Protein AF-H9F474-F1 (afdb_monomer_lite)

Organism: Macaca mulatta (NCBI:txid9544)

Foldseek 3Di:
DDFDADPNHTAKDKDKDWDWAQQPDPVRHTDIDIDMDMDGDDDPVNVVVVVCVVLVVQKDKAKDAVNHGDDPPDPDDGPDIDIDIDGHD

Sequence (89 aa):
TSVLIVNNKVHMVTLDYTVQVPGAGQDGSPGLSKFRLSYYPHCLASFTELLQAAFGGKCQHSVLGDFKPYKPGQAYVPCYFIHVLKRTD

InterPro domains:
  IPR014369 Glycine/Sarcosine N-methyltransferase [PTHR16458] (1-88)
  IPR029063 S-adenosyl-L-methionine-dependent methyltransferase superfamily [G3DSA:3.40.50.150] (37-89)

Radius of gyration: 19.52 Å; chains: 1; bounding box: 49×32×45 Å

Structure (mmCIF, N/CA/C/O backbone):
data_AF-H9F474-F1
#
_entry.id   AF-H9F474-F1
#
loop_
_atom_site.group_PDB
_atom_site.id
_atom_site.type_symbol
_atom_site.label_atom_id
_atom_site.label_alt_id
_atom_site.label_comp_id
_atom_site.label_asym_id
_atom_site.label_entity_id
_atom_site.label_seq_id
_atom_site.pdbx_PDB_ins_code
_atom_site.Cartn_x
_atom_site.Cartn_y
_atom_site.Cartn_z
_atom_site.occupancy
_atom_site.B_iso_or_equiv
_atom_site.auth_seq_id
_atom_site.auth_comp_id
_atom_site.auth_asym_id
_atom_site.auth_atom_id
_atom_site.pdbx_PDB_model_num
ATOM 1 N N . THR A 1 1 ? 9.674 7.629 -11.645 1.00 88.62 1 THR A N 1
ATOM 2 C CA . THR A 1 1 ? 8.389 7.620 -10.922 1.00 88.62 1 THR A CA 1
ATOM 3 C C . THR A 1 1 ? 7.521 8.738 -11.430 1.00 88.62 1 THR A C 1
ATOM 5 O O . THR A 1 1 ? 7.999 9.862 -11.506 1.00 88.62 1 THR A O 1
ATOM 8 N N . SER A 1 2 ? 6.274 8.441 -11.772 1.00 95.44 2 SER A N 1
ATOM 9 C CA . SER A 1 2 ? 5.262 9.431 -12.139 1.00 95.44 2 SER A CA 1
ATOM 10 C C . SER A 1 2 ? 4.002 9.242 -11.299 1.00 95.44 2 SER A C 1
ATOM 12 O O . SER A 1 2 ? 3.745 8.159 -10.767 1.00 95.44 2 SER A O 1
ATOM 14 N N . VAL A 1 3 ? 3.231 10.317 -11.149 1.00 94.81 3 VAL A N 1
ATOM 15 C CA . VAL A 1 3 ? 2.016 10.341 -10.336 1.00 94.81 3 VAL A CA 1
ATOM 16 C C . VAL A 1 3 ? 0.878 10.916 -11.168 1.00 94.81 3 VAL A C 1
ATOM 18 O O . VAL A 1 3 ? 0.984 12.029 -11.677 1.00 94.81 3 VAL A O 1
ATOM 21 N N . LEU A 1 4 ? -0.208 10.158 -11.299 1.00 95.31 4 LEU A N 1
ATOM 22 C CA . LEU A 1 4 ? -1.447 10.619 -11.913 1.00 95.31 4 LEU A CA 1
ATOM 23 C C . LEU A 1 4 ? -2.356 11.209 -10.833 1.00 95.31 4 LEU A C 1
ATOM 25 O O . LEU A 1 4 ? -2.669 10.540 -9.845 1.00 95.31 4 LEU A O 1
ATOM 29 N N . ILE A 1 5 ? -2.803 12.444 -11.048 1.00 92.56 5 ILE A N 1
ATOM 30 C CA . ILE A 1 5 ? -3.728 13.163 -10.169 1.00 92.56 5 ILE A CA 1
ATOM 31 C C . ILE A 1 5 ? -5.052 13.356 -10.915 1.00 92.56 5 ILE A C 1
ATOM 33 O O . ILE A 1 5 ? -5.061 13.859 -12.035 1.00 92.56 5 ILE A O 1
ATOM 37 N N . VAL A 1 6 ? -6.168 12.975 -10.291 1.00 93.56 6 VAL A N 1
ATOM 38 C CA . VAL A 1 6 ? -7.532 13.150 -10.819 1.00 93.56 6 VAL A CA 1
ATOM 39 C C . VAL A 1 6 ? -8.358 13.864 -9.757 1.00 93.56 6 VAL A C 1
ATOM 41 O O . VAL A 1 6 ? -8.361 13.447 -8.600 1.00 93.56 6 VAL A O 1
ATOM 44 N N . ASN A 1 7 ? -9.041 14.954 -10.118 1.00 92.38 7 ASN A N 1
ATOM 45 C CA . ASN A 1 7 ? -9.827 15.774 -9.181 1.00 92.38 7 ASN A CA 1
ATOM 46 C C . ASN A 1 7 ? -9.033 16.181 -7.923 1.00 92.38 7 ASN A C 1
ATOM 48 O O . ASN A 1 7 ? -9.523 16.078 -6.800 1.00 92.38 7 ASN A O 1
ATOM 52 N N . ASN A 1 8 ? -7.774 16.591 -8.116 1.00 89.62 8 ASN A N 1
ATOM 53 C CA . ASN A 1 8 ? -6.846 16.976 -7.048 1.00 89.62 8 ASN A CA 1
ATOM 54 C C . ASN A 1 8 ? -6.533 15.863 -6.020 1.00 89.62 8 ASN A C 1
ATOM 56 O O . ASN A 1 8 ? -6.037 16.144 -4.930 1.00 89.62 8 ASN A O 1
ATOM 60 N N . LYS A 1 9 ? -6.806 14.594 -6.357 1.00 89.25 9 LYS A N 1
ATOM 61 C CA . LYS A 1 9 ? -6.452 13.414 -5.559 1.00 89.25 9 LYS A CA 1
ATOM 62 C C . LYS A 1 9 ? -5.466 12.535 -6.315 1.00 89.25 9 LYS A C 1
ATOM 64 O O . LYS A 1 9 ? -5.601 12.322 -7.519 1.00 89.25 9 LYS A O 1
ATOM 69 N N . VAL A 1 10 ? -4.481 12.005 -5.595 1.00 92.56 10 VAL A N 1
ATOM 70 C CA . VAL A 1 10 ? -3.527 11.044 -6.152 1.00 92.56 10 VAL A CA 1
ATOM 71 C C . VAL A 1 10 ? -4.279 9.764 -6.514 1.00 92.56 10 VAL A C 1
ATOM 73 O O . VAL A 1 10 ? -4.864 9.124 -5.646 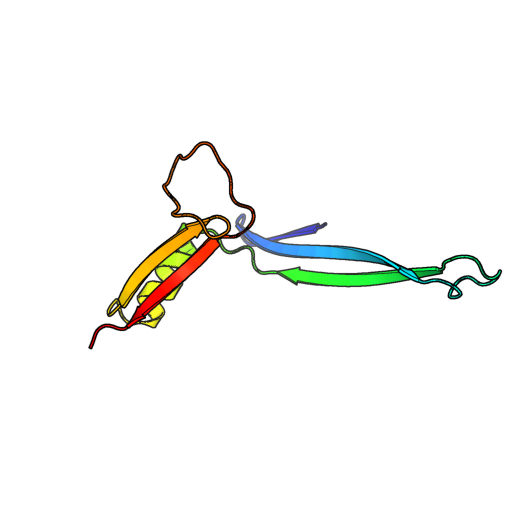1.00 92.56 10 VAL A O 1
ATOM 76 N N . HIS A 1 11 ? -4.280 9.413 -7.796 1.00 94.56 11 HIS A N 1
ATOM 77 C CA . HIS A 1 11 ? -5.039 8.280 -8.319 1.00 94.56 11 HIS A CA 1
ATOM 78 C C . HIS A 1 11 ? -4.151 7.066 -8.600 1.00 94.56 11 HIS A C 1
ATOM 80 O O . HIS A 1 11 ? -4.547 5.934 -8.344 1.00 94.56 11 HIS A O 1
ATOM 86 N N . MET A 1 12 ? -2.939 7.292 -9.111 1.00 97.31 12 MET A N 1
ATOM 87 C CA . MET A 1 12 ? -2.035 6.209 -9.490 1.00 97.31 12 MET A CA 1
ATOM 88 C C . MET A 1 12 ? -0.578 6.643 -9.364 1.00 97.31 12 MET A C 1
ATOM 90 O O . MET A 1 12 ? -0.206 7.732 -9.801 1.00 97.31 12 MET A O 1
ATOM 94 N N . VAL A 1 13 ? 0.255 5.768 -8.811 1.00 97.88 13 VAL A N 1
ATOM 95 C CA . VAL A 1 13 ? 1.714 5.906 -8.795 1.00 97.88 13 VAL A CA 1
ATOM 96 C C . VAL A 1 13 ? 2.287 4.912 -9.789 1.00 97.88 13 VAL A C 1
ATOM 98 O O . VAL A 1 13 ? 1.945 3.735 -9.751 1.00 97.88 13 VAL A O 1
ATOM 101 N N . THR A 1 14 ? 3.146 5.373 -10.691 1.00 98.25 14 THR A N 1
ATOM 102 C CA . THR A 1 14 ? 3.790 4.531 -11.702 1.00 98.25 14 THR A CA 1
ATOM 103 C C . THR A 1 14 ? 5.300 4.546 -11.514 1.00 98.25 14 THR A C 1
ATOM 105 O O . THR A 1 14 ? 5.926 5.606 -11.410 1.00 98.25 14 THR A O 1
ATOM 108 N N . LEU A 1 15 ? 5.883 3.353 -11.452 1.00 98.12 15 LEU A N 1
ATOM 109 C CA . LEU A 1 15 ? 7.300 3.116 -11.220 1.00 98.12 15 LEU A CA 1
ATOM 110 C C . LEU A 1 15 ? 7.919 2.479 -12.464 1.00 98.12 15 LEU A C 1
ATOM 112 O O . LEU A 1 15 ? 7.432 1.467 -12.966 1.00 98.12 15 LEU A O 1
ATOM 116 N N . ASP A 1 16 ? 8.990 3.099 -12.954 1.00 97.69 16 ASP A N 1
ATOM 117 C CA . ASP A 1 16 ? 9.821 2.588 -14.040 1.00 97.69 16 ASP A CA 1
ATOM 118 C C . ASP A 1 16 ? 11.035 1.891 -13.428 1.00 97.69 16 ASP A C 1
ATOM 120 O O . ASP A 1 16 ? 11.837 2.521 -12.735 1.00 97.69 16 ASP A O 1
ATOM 124 N N . TYR A 1 17 ? 11.169 0.598 -13.686 1.00 97.38 17 TYR A N 1
ATOM 125 C CA . TYR A 1 17 ? 12.267 -0.229 -13.209 1.00 97.38 17 TYR A CA 1
ATOM 126 C C . TYR A 1 17 ? 13.270 -0.431 -14.334 1.00 97.38 17 TYR A C 1
ATOM 128 O O . 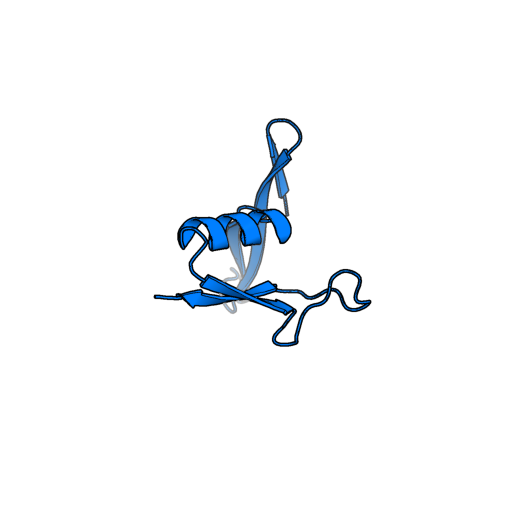TYR A 1 17 ? 12.892 -0.664 -15.481 1.00 97.38 17 TYR A O 1
ATOM 136 N N . THR A 1 18 ? 14.555 -0.348 -14.003 1.00 96.62 18 THR A N 1
ATOM 137 C CA . THR A 1 18 ? 15.656 -0.682 -14.910 1.00 96.62 18 THR A CA 1
ATOM 138 C C . THR A 1 18 ? 16.546 -1.705 -14.217 1.00 96.62 18 THR A C 1
ATOM 140 O O . THR A 1 18 ? 17.010 -1.456 -13.108 1.00 96.62 18 THR A O 1
ATOM 143 N N . VAL A 1 19 ? 16.768 -2.849 -14.857 1.00 96.19 19 VAL A N 1
ATOM 144 C CA . VAL A 1 19 ? 17.559 -3.966 -14.327 1.00 96.19 19 VAL A CA 1
ATOM 145 C C . VAL A 1 19 ? 18.711 -4.254 -15.282 1.00 96.19 19 VAL A C 1
ATOM 147 O O . VAL A 1 19 ? 18.514 -4.280 -16.496 1.00 96.19 19 VAL A O 1
ATOM 150 N N . GLN A 1 20 ? 19.911 -4.470 -14.744 1.00 95.31 20 GLN A N 1
ATOM 151 C CA . GLN A 1 20 ? 21.054 -4.930 -15.532 1.00 95.31 20 GLN A CA 1
ATOM 152 C C . GLN A 1 20 ? 20.947 -6.430 -15.800 1.00 95.31 20 GLN A C 1
ATOM 154 O O . GLN A 1 20 ? 20.698 -7.215 -14.887 1.00 95.31 20 GLN A O 1
ATOM 159 N N . VAL A 1 21 ? 21.160 -6.821 -17.053 1.00 94.38 21 VAL A N 1
ATOM 160 C CA . VAL A 1 21 ? 21.102 -8.209 -17.508 1.00 94.38 21 VAL A CA 1
ATOM 161 C C . VAL A 1 21 ? 22.447 -8.568 -18.147 1.00 94.38 21 VAL A C 1
ATOM 163 O O . VAL A 1 21 ? 22.775 -8.035 -19.211 1.00 94.38 21 VAL A O 1
ATOM 166 N N . PRO A 1 22 ? 23.255 -9.439 -17.516 1.00 92.50 22 PRO A N 1
ATOM 167 C CA . PRO A 1 22 ? 24.531 -9.880 -18.078 1.00 92.50 22 PRO A CA 1
ATOM 168 C C . PRO A 1 22 ? 24.368 -10.479 -19.482 1.00 92.50 22 PRO A C 1
ATOM 170 O O . PRO A 1 22 ? 23.430 -11.235 -19.723 1.00 92.50 22 PRO A O 1
ATOM 173 N N . GLY A 1 23 ? 25.271 -10.140 -20.409 1.00 85.81 23 GLY A N 1
ATOM 174 C CA . GLY A 1 23 ? 25.293 -10.699 -21.769 1.00 85.81 23 GLY A CA 1
ATOM 175 C C . GLY A 1 23 ? 24.174 -10.223 -22.705 1.00 85.81 23 GLY A C 1
ATOM 176 O O . GLY A 1 23 ? 24.090 -10.698 -23.832 1.00 85.81 23 GLY A O 1
ATOM 177 N N . ALA A 1 24 ? 23.323 -9.292 -22.264 1.00 86.94 24 ALA A N 1
ATOM 178 C CA . ALA A 1 24 ? 22.269 -8.704 -23.094 1.00 86.94 24 ALA A CA 1
ATOM 179 C C . ALA A 1 24 ? 22.725 -7.456 -23.884 1.00 86.94 24 ALA A C 1
ATOM 181 O O . ALA A 1 24 ? 21.937 -6.898 -24.648 1.00 86.94 24 ALA A O 1
ATOM 182 N N . GLY A 1 25 ? 23.960 -6.984 -23.684 1.00 86.06 25 GLY A N 1
ATOM 183 C CA . GLY A 1 25 ? 24.574 -5.912 -24.471 1.00 86.06 25 GLY A CA 1
ATOM 184 C C . GLY A 1 25 ? 25.147 -6.425 -25.796 1.00 86.06 25 GLY A C 1
ATOM 185 O O . GLY A 1 25 ? 25.575 -7.573 -25.897 1.00 86.06 25 GLY A O 1
ATOM 186 N N . GLN A 1 26 ? 25.171 -5.567 -26.821 1.00 79.44 26 GLN A N 1
ATOM 187 C CA . GLN A 1 26 ? 25.638 -5.920 -28.176 1.00 79.44 26 GLN A CA 1
ATOM 188 C C . GLN A 1 26 ? 27.132 -6.294 -28.249 1.00 79.44 26 GLN A C 1
ATOM 190 O O . GLN A 1 26 ? 27.564 -6.918 -29.211 1.00 79.44 26 GLN A O 1
ATOM 195 N N . ASP A 1 27 ? 27.910 -5.935 -27.233 1.00 85.88 27 ASP A N 1
ATOM 196 C CA . ASP A 1 27 ? 29.360 -6.107 -27.105 1.00 85.88 27 ASP A CA 1
ATOM 197 C C . ASP A 1 27 ? 29.748 -7.076 -25.968 1.00 85.88 27 ASP A C 1
ATOM 199 O O . ASP A 1 27 ? 30.900 -7.119 -25.542 1.00 85.88 27 ASP A O 1
ATOM 203 N N . GLY A 1 28 ? 28.786 -7.843 -25.440 1.00 79.12 28 GLY A N 1
ATOM 204 C CA . GLY A 1 28 ? 28.993 -8.704 -24.272 1.00 79.12 28 GLY A CA 1
ATOM 205 C C . GLY A 1 28 ? 28.954 -7.961 -22.929 1.00 79.12 28 GLY A C 1
ATOM 206 O O . GLY A 1 28 ? 29.072 -8.600 -21.881 1.00 79.12 28 GLY A O 1
ATOM 207 N N . SER A 1 29 ? 28.735 -6.639 -22.926 1.00 84.94 29 SER A N 1
ATOM 208 C CA . SER A 1 29 ? 28.464 -5.880 -21.702 1.00 84.94 29 SER A CA 1
ATOM 209 C C . SER A 1 29 ? 27.079 -6.215 -21.112 1.00 84.94 29 SER A C 1
ATOM 211 O O . SER A 1 29 ? 26.216 -6.792 -21.789 1.00 84.94 29 SER A O 1
ATOM 213 N N . PRO A 1 30 ? 26.820 -5.890 -19.830 1.00 89.06 30 PRO A N 1
ATOM 214 C CA . PRO A 1 30 ? 25.477 -5.984 -19.270 1.00 89.06 30 PRO A CA 1
ATOM 215 C C . PRO A 1 30 ? 24.501 -5.052 -20.007 1.00 89.06 30 PRO A C 1
ATOM 217 O O . PRO A 1 30 ? 24.683 -3.836 -20.030 1.00 89.06 30 PRO A O 1
ATOM 220 N N . GLY A 1 31 ? 23.433 -5.618 -20.570 1.00 91.88 31 GLY A N 1
ATOM 221 C CA . GLY A 1 31 ? 22.331 -4.851 -21.149 1.00 91.88 31 GLY A CA 1
ATOM 222 C C . GLY A 1 31 ? 21.373 -4.330 -20.076 1.00 91.88 31 GLY A C 1
ATOM 223 O O . GLY A 1 31 ? 21.444 -4.723 -18.911 1.00 91.88 31 GLY A O 1
ATOM 224 N N . LEU A 1 32 ? 20.444 -3.453 -20.462 1.00 94.12 32 LEU A N 1
ATOM 225 C CA . LEU A 1 32 ? 19.411 -2.924 -19.567 1.00 94.12 32 LEU A CA 1
ATOM 226 C C . LEU A 1 32 ? 18.029 -3.434 -19.978 1.00 94.12 32 LEU A C 1
ATOM 228 O O . LEU A 1 32 ? 17.589 -3.200 -21.101 1.00 94.12 32 LEU A O 1
ATOM 232 N N . SER A 1 33 ? 17.319 -4.063 -19.045 1.00 94.44 33 SER A N 1
ATOM 233 C CA . SER A 1 33 ? 15.897 -4.385 -19.174 1.00 94.44 33 SER A CA 1
ATOM 234 C C . SER A 1 33 ? 15.064 -3.336 -18.448 1.00 94.44 33 SER A C 1
ATOM 236 O O . SER A 1 33 ? 15.381 -2.971 -17.314 1.00 94.44 33 SER A O 1
ATOM 238 N N . LYS A 1 34 ? 14.009 -2.834 -19.094 1.00 96.50 34 LYS A N 1
ATOM 239 C CA . LYS A 1 34 ? 13.112 -1.820 -18.528 1.00 96.50 34 LYS A CA 1
ATOM 240 C C . LYS A 1 34 ? 11.683 -2.332 -18.505 1.00 96.50 34 LYS A C 1
ATOM 242 O O . LYS A 1 34 ? 11.195 -2.836 -19.512 1.00 96.50 34 LYS A O 1
ATOM 247 N N . PHE A 1 35 ? 11.003 -2.154 -17.381 1.00 96.75 35 PHE A N 1
ATOM 248 C CA . PHE A 1 35 ? 9.579 -2.456 -17.249 1.00 96.75 35 PHE A CA 1
ATOM 249 C C . PHE A 1 35 ? 8.898 -1.464 -16.306 1.00 96.75 35 PHE A C 1
ATOM 251 O O . PHE A 1 35 ? 9.557 -0.724 -15.576 1.00 96.75 35 PHE A O 1
ATOM 258 N N . ARG A 1 36 ? 7.565 -1.427 -16.340 1.00 97.94 36 ARG A N 1
ATOM 259 C CA . ARG A 1 36 ? 6.753 -0.439 -15.626 1.00 97.94 36 ARG A CA 1
ATOM 260 C C . ARG A 1 36 ? 5.651 -1.125 -14.831 1.00 97.94 36 ARG A C 1
ATOM 262 O O . ARG A 1 36 ? 4.974 -1.996 -15.369 1.00 97.94 36 ARG A O 1
ATOM 269 N N . LEU A 1 37 ? 5.455 -0.699 -13.585 1.00 98.31 37 LEU A N 1
ATOM 270 C CA . LEU A 1 37 ? 4.333 -1.117 -12.740 1.00 98.31 37 LEU A CA 1
ATOM 271 C C . LEU A 1 37 ? 3.571 0.108 -12.235 1.00 98.31 37 LEU A C 1
ATOM 273 O O . LEU A 1 37 ? 4.164 1.160 -11.985 1.00 98.31 37 LEU A O 1
ATOM 277 N N . SER A 1 38 ? 2.262 -0.043 -12.068 1.00 97.75 38 SER A N 1
ATOM 278 C CA . SER A 1 38 ? 1.368 1.008 -11.587 1.00 97.75 38 SER A CA 1
ATOM 279 C C . SER A 1 38 ? 0.585 0.528 -10.367 1.00 97.75 38 SER A C 1
ATOM 281 O O . SER A 1 38 ? 0.152 -0.620 -10.316 1.00 97.75 38 SER A O 1
ATOM 283 N N . TYR A 1 39 ? 0.398 1.416 -9.392 1.00 97.75 39 TYR A N 1
ATOM 284 C CA . TYR A 1 39 ? -0.182 1.123 -8.083 1.00 97.75 39 TYR A CA 1
ATOM 285 C C . TYR A 1 39 ? -1.243 2.159 -7.718 1.00 97.75 39 TYR A C 1
ATOM 287 O O . TYR A 1 39 ? -1.051 3.355 -7.957 1.00 97.75 39 TYR A O 1
ATOM 295 N N . TYR A 1 40 ? -2.326 1.717 -7.074 1.00 97.06 40 TYR A N 1
ATOM 296 C CA . TYR A 1 40 ? -3.244 2.625 -6.391 1.00 97.06 40 TYR A CA 1
ATOM 297 C C . TYR A 1 40 ? -2.657 3.008 -5.017 1.00 97.06 40 TYR A C 1
ATOM 299 O O . TYR A 1 40 ? -2.353 2.116 -4.219 1.00 97.06 40 TYR A O 1
ATOM 307 N N . PRO A 1 41 ? -2.472 4.303 -4.709 1.00 96.94 41 PRO A N 1
ATOM 308 C CA . PRO A 1 41 ? -1.781 4.747 -3.501 1.00 96.94 41 PRO A CA 1
ATOM 309 C C . PRO A 1 41 ? -2.732 4.791 -2.301 1.00 96.94 41 PRO A C 1
ATOM 311 O O . PRO A 1 41 ? -3.191 5.850 -1.877 1.00 96.94 41 PRO A O 1
ATOM 314 N N . HIS A 1 42 ? -3.048 3.622 -1.749 1.00 97.44 42 HIS A N 1
ATOM 315 C CA . HIS A 1 42 ? -3.860 3.523 -0.541 1.00 97.44 42 HIS A CA 1
ATOM 316 C C . HIS A 1 42 ? -3.210 4.251 0.648 1.00 97.44 42 HIS A C 1
ATOM 318 O O . HIS A 1 42 ? -2.109 3.913 1.077 1.00 97.44 42 HIS A O 1
ATOM 324 N N . CYS A 1 43 ? -3.930 5.213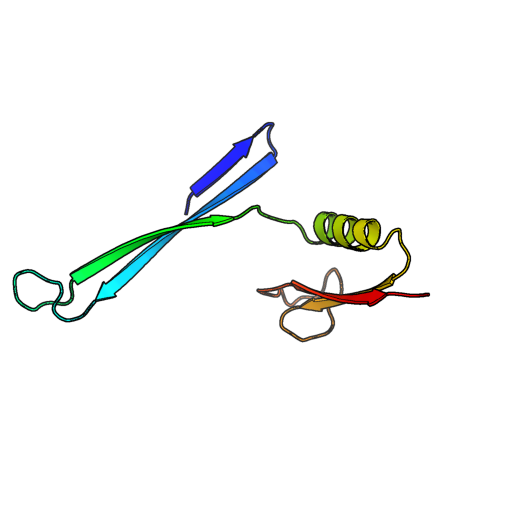 1.229 1.00 96.50 43 CYS A N 1
ATOM 325 C CA . CYS A 1 43 ? -3.590 5.786 2.530 1.00 96.50 43 CYS A CA 1
ATOM 326 C C . CYS A 1 43 ? -4.065 4.863 3.661 1.00 96.50 43 CYS A C 1
ATOM 328 O O . CYS A 1 43 ? -5.143 4.271 3.568 1.00 96.50 43 CYS A O 1
ATOM 330 N N . LEU A 1 44 ? -3.305 4.803 4.762 1.00 97.88 44 LEU A N 1
ATOM 331 C CA . LEU A 1 44 ? -3.569 3.893 5.885 1.00 97.88 44 LEU A CA 1
ATOM 332 C C . LEU A 1 44 ? -5.000 4.002 6.438 1.00 97.88 44 LEU A C 1
ATOM 334 O O . LEU A 1 44 ? -5.651 2.982 6.660 1.00 97.88 44 LEU A O 1
ATOM 338 N N . ALA A 1 45 ? -5.499 5.226 6.641 1.00 97.25 45 ALA A N 1
ATOM 339 C CA . ALA A 1 45 ? -6.846 5.455 7.166 1.00 97.25 45 ALA A CA 1
ATOM 340 C C . ALA A 1 45 ? -7.930 4.912 6.218 1.00 97.25 45 ALA A C 1
ATOM 342 O O . ALA A 1 45 ? -8.749 4.093 6.625 1.00 97.25 45 ALA A O 1
ATOM 343 N N . SER A 1 46 ? -7.883 5.286 4.935 1.00 96.62 46 SER A N 1
ATOM 344 C CA . SER A 1 46 ? -8.865 4.837 3.940 1.00 96.62 46 SER A CA 1
ATOM 345 C C . SER A 1 46 ? -8.827 3.325 3.711 1.00 96.62 46 SER A C 1
ATOM 347 O O . SER A 1 46 ? -9.866 2.706 3.512 1.00 96.62 46 SER A O 1
ATOM 349 N N . PHE A 1 47 ? -7.643 2.707 3.743 1.00 98.25 47 PHE A N 1
ATOM 350 C CA . PHE A 1 47 ? -7.525 1.255 3.589 1.00 98.25 47 PHE A CA 1
ATOM 351 C C . PHE A 1 47 ? -7.994 0.496 4.835 1.00 98.25 47 PHE A C 1
ATOM 353 O O . PHE A 1 47 ? -8.608 -0.559 4.714 1.00 98.25 47 PHE A O 1
ATOM 360 N N . THR A 1 48 ? -7.770 1.056 6.030 1.00 98.00 48 THR A N 1
ATOM 361 C CA . THR A 1 48 ? -8.337 0.532 7.284 1.00 98.00 48 THR A CA 1
ATOM 362 C C . THR A 1 48 ? -9.861 0.485 7.218 1.00 98.00 48 THR A C 1
ATOM 364 O O . THR A 1 48 ? -10.444 -0.566 7.471 1.00 98.00 48 THR A O 1
ATOM 367 N N . GLU A 1 49 ? -10.492 1.594 6.830 1.00 98.06 49 GLU A N 1
ATOM 368 C CA . GLU A 1 49 ? -11.948 1.688 6.691 1.00 98.06 49 GLU A CA 1
ATOM 369 C C . GLU A 1 49 ? -12.480 0.695 5.649 1.00 98.06 49 GLU A C 1
ATOM 371 O O . GLU A 1 49 ? -13.401 -0.068 5.938 1.00 98.06 49 GLU A O 1
ATOM 376 N N . LEU A 1 50 ? -11.848 0.640 4.470 1.00 98.12 50 LEU A N 1
ATOM 377 C CA . LEU A 1 50 ? -12.213 -0.290 3.400 1.00 98.12 50 LEU A CA 1
ATOM 378 C C . LEU A 1 50 ? -12.189 -1.750 3.876 1.00 98.12 50 LEU A C 1
ATOM 380 O O . LEU A 1 50 ? -13.117 -2.509 3.596 1.00 98.12 50 LEU A O 1
ATOM 384 N N . LEU A 1 51 ? -11.142 -2.146 4.603 1.00 98.00 51 LEU A N 1
ATOM 385 C CA . LEU A 1 51 ? -11.013 -3.511 5.104 1.00 98.00 51 LEU A CA 1
ATOM 386 C C . LEU A 1 51 ? -12.045 -3.813 6.190 1.00 98.00 51 LEU A C 1
ATOM 388 O O . LEU A 1 51 ? -12.692 -4.849 6.115 1.00 98.00 51 LEU A O 1
ATOM 392 N N . GLN A 1 52 ? -12.258 -2.926 7.163 1.00 97.00 52 GLN A N 1
ATOM 393 C CA . GLN A 1 52 ? -13.287 -3.136 8.190 1.00 97.00 52 GLN A CA 1
ATOM 394 C C . GLN A 1 52 ? -14.693 -3.243 7.576 1.00 97.00 52 GLN A C 1
ATOM 396 O O . GLN A 1 52 ? -15.472 -4.122 7.955 1.00 97.00 52 GLN A O 1
ATOM 401 N N . ALA A 1 53 ? -14.996 -2.405 6.579 1.00 97.50 53 ALA A N 1
ATOM 402 C CA 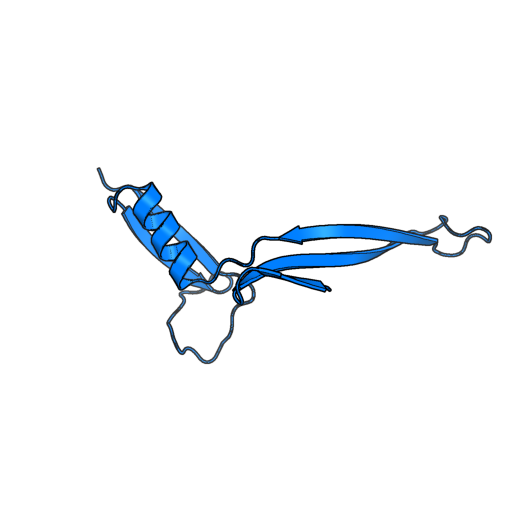. ALA A 1 53 ? -16.254 -2.448 5.840 1.00 97.50 53 ALA A CA 1
ATOM 403 C C . ALA A 1 53 ? -16.434 -3.765 5.066 1.00 97.50 53 ALA A C 1
ATOM 405 O O . ALA A 1 53 ? -17.538 -4.306 5.041 1.00 97.50 53 ALA A O 1
ATOM 406 N N . ALA A 1 54 ? -15.361 -4.333 4.504 1.00 97.62 54 ALA A N 1
ATOM 407 C CA . ALA A 1 54 ? -15.410 -5.622 3.808 1.00 97.62 54 ALA A CA 1
ATOM 408 C C . ALA A 1 54 ? -15.819 -6.796 4.722 1.00 97.62 54 ALA A C 1
ATOM 410 O O . ALA A 1 54 ? -16.379 -7.780 4.244 1.00 97.62 54 ALA A O 1
ATOM 411 N N . PHE A 1 55 ? -15.596 -6.683 6.037 1.00 96.88 55 PHE A N 1
ATOM 412 C CA . PHE A 1 55 ? -16.089 -7.637 7.041 1.00 96.88 55 PHE A CA 1
ATOM 413 C C . PHE A 1 55 ? -17.426 -7.210 7.674 1.00 96.88 55 PHE A C 1
ATOM 415 O O . PHE A 1 55 ? -17.866 -7.815 8.650 1.00 96.88 55 PHE A O 1
ATOM 422 N N . GLY A 1 56 ? -18.078 -6.159 7.168 1.00 95.50 56 GLY A N 1
ATOM 423 C CA . GLY A 1 56 ? -19.300 -5.601 7.757 1.00 95.50 56 GLY A CA 1
ATOM 424 C C . GLY A 1 56 ? -19.105 -5.118 9.198 1.00 95.50 56 GLY A C 1
ATOM 425 O O . GLY A 1 56 ? -20.022 -5.226 10.007 1.00 95.50 56 GLY A O 1
ATOM 426 N N . GLY A 1 57 ? -17.889 -4.688 9.551 1.00 93.19 57 GLY A N 1
ATOM 427 C CA . GLY A 1 57 ? -17.500 -4.345 10.922 1.00 93.19 57 GLY A CA 1
ATOM 428 C C . GLY A 1 57 ? -17.308 -5.547 11.859 1.00 93.19 57 GLY A C 1
ATOM 429 O O . GLY A 1 57 ? -16.881 -5.367 12.996 1.00 93.19 57 GLY A O 1
ATOM 430 N N . LYS A 1 58 ? -17.568 -6.780 11.402 1.00 96.31 58 LYS A N 1
ATOM 431 C CA . LYS A 1 58 ? -17.451 -8.013 12.196 1.00 96.31 58 LYS A CA 1
ATOM 432 C C . LYS A 1 58 ? -16.028 -8.566 12.171 1.00 96.31 58 LYS A C 1
ATOM 434 O O . LYS A 1 58 ? -15.764 -9.679 11.704 1.00 96.31 58 LYS A O 1
ATOM 439 N N . CYS A 1 59 ? -15.082 -7.763 12.640 1.00 97.62 59 CYS A N 1
ATOM 440 C CA . CYS A 1 59 ? -13.697 -8.185 12.765 1.00 97.62 59 CYS A CA 1
ATOM 441 C C . CYS A 1 59 ? -12.965 -7.468 13.899 1.00 97.62 59 CYS A C 1
ATOM 443 O O . CYS A 1 59 ? -13.179 -6.287 14.159 1.00 97.62 59 CYS A O 1
ATOM 445 N N . GLN A 1 60 ? -12.010 -8.167 14.504 1.00 97.69 60 GLN A N 1
ATOM 446 C CA . GLN A 1 60 ? -10.922 -7.538 15.244 1.00 97.69 60 GLN A CA 1
ATOM 447 C C . GLN A 1 60 ? -9.842 -7.132 14.242 1.00 97.69 60 GLN A C 1
ATOM 449 O O . GLN A 1 60 ? -9.441 -7.947 13.409 1.00 97.69 60 GLN A O 1
ATOM 454 N N . HIS A 1 61 ? -9.369 -5.890 14.322 1.00 98.00 61 HIS A N 1
ATOM 455 C CA . HIS A 1 61 ? -8.380 -5.337 13.400 1.00 98.00 61 HIS A CA 1
ATOM 456 C C . HIS A 1 61 ? -7.190 -4.762 14.166 1.00 98.00 61 HIS A C 1
ATOM 458 O O . HIS A 1 61 ? -7.359 -4.020 15.133 1.00 98.00 61 HIS A O 1
ATOM 464 N N . SER A 1 62 ? -5.981 -5.102 13.724 1.00 97.94 62 SER A N 1
ATOM 465 C CA . SER A 1 62 ? -4.737 -4.484 14.173 1.00 97.94 62 SER A CA 1
ATOM 466 C C . SER A 1 62 ? -3.828 -4.168 12.985 1.00 97.94 62 SER A C 1
ATOM 468 O O . SER A 1 62 ? -3.954 -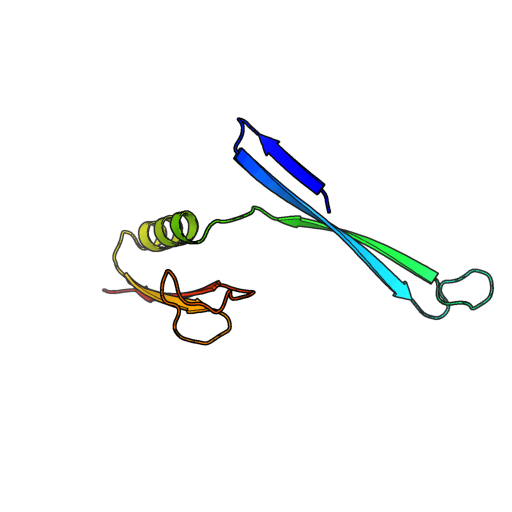4.741 11.898 1.00 97.94 62 SER A O 1
ATOM 470 N N . VAL A 1 63 ? -2.919 -3.213 13.184 1.00 98.56 63 VAL A N 1
ATOM 471 C CA . VAL A 1 63 ? -1.954 -2.781 12.170 1.00 98.56 63 VAL A CA 1
ATOM 472 C C . VAL A 1 63 ? -0.545 -2.941 12.717 1.00 98.56 63 VAL A C 1
ATOM 474 O O . VAL A 1 63 ? -0.240 -2.519 13.837 1.00 98.56 63 VAL A O 1
ATOM 477 N N . LEU A 1 64 ? 0.320 -3.525 11.898 1.00 98.69 64 LEU A N 1
ATOM 478 C CA . LEU A 1 64 ? 1.757 -3.563 12.117 1.00 98.69 64 LEU A CA 1
ATOM 479 C C . LEU A 1 64 ? 2.450 -2.654 11.097 1.00 98.69 64 LEU A C 1
ATOM 481 O O . LEU A 1 64 ? 2.019 -2.565 9.949 1.00 98.69 64 LEU A O 1
ATOM 485 N N . GLY A 1 65 ? 3.531 -2.002 11.513 1.00 98.56 65 GLY A N 1
ATOM 486 C CA . GLY A 1 65 ? 4.479 -1.320 10.639 1.00 98.56 65 GLY A CA 1
ATOM 487 C C . GLY A 1 65 ? 5.753 -2.150 10.577 1.00 98.56 65 GLY A C 1
ATOM 488 O O . GLY A 1 65 ? 6.370 -2.371 11.618 1.00 98.56 65 GLY A O 1
ATOM 489 N N . ASP A 1 66 ? 6.106 -2.656 9.396 1.00 98.38 66 ASP A N 1
ATOM 490 C CA . ASP A 1 66 ? 7.270 -3.534 9.185 1.00 98.38 66 ASP A CA 1
ATOM 491 C C . ASP A 1 66 ? 7.394 -4.646 10.249 1.00 98.38 66 ASP A C 1
ATOM 493 O O . ASP A 1 66 ? 8.412 -4.800 10.925 1.00 98.38 66 ASP A O 1
ATOM 497 N N . PHE A 1 67 ? 6.310 -5.409 10.427 1.00 98.38 67 PHE A N 1
ATOM 498 C CA . PHE A 1 67 ? 6.176 -6.515 11.392 1.00 98.38 67 PHE A CA 1
ATOM 499 C C . PHE A 1 67 ? 6.201 -6.137 12.886 1.00 98.38 67 PHE A C 1
ATOM 501 O O . PHE A 1 67 ? 6.160 -7.026 13.736 1.00 98.38 67 PHE A O 1
ATOM 508 N N . LYS A 1 68 ? 6.204 -4.848 13.245 1.00 98.25 68 LYS A N 1
ATOM 509 C CA . LYS A 1 68 ? 6.115 -4.379 14.641 1.00 98.25 68 LYS A CA 1
ATOM 510 C C . LYS A 1 68 ? 4.778 -3.683 14.907 1.00 98.25 68 LYS A C 1
ATOM 512 O O . LYS A 1 68 ? 4.222 -3.107 13.976 1.00 98.25 68 LYS A O 1
ATOM 517 N N . PRO A 1 69 ? 4.246 -3.687 16.145 1.00 98.25 69 PRO A N 1
ATOM 518 C CA . PRO A 1 69 ? 3.024 -2.950 16.465 1.00 98.25 69 PRO A CA 1
ATOM 519 C C . PRO A 1 69 ? 3.118 -1.488 16.026 1.00 98.25 69 PRO A C 1
ATOM 521 O O . PRO A 1 69 ? 4.082 -0.805 16.372 1.00 98.25 69 PRO A O 1
ATOM 524 N N . TYR A 1 70 ? 2.126 -1.015 15.273 1.00 98.31 70 TYR A N 1
ATOM 525 C CA . TYR A 1 70 ? 2.090 0.366 14.806 1.00 98.31 70 TYR A CA 1
ATOM 526 C C . TYR A 1 70 ? 1.280 1.249 15.754 1.00 98.31 70 TYR A C 1
ATOM 528 O O . TYR A 1 70 ? 0.181 0.882 16.175 1.00 98.31 70 TYR A O 1
ATOM 536 N N . LYS A 1 71 ? 1.801 2.442 16.053 1.00 96.69 71 LYS A N 1
ATOM 537 C CA . LYS A 1 71 ? 1.064 3.500 16.753 1.00 96.69 71 LYS A CA 1
ATOM 538 C C . LYS A 1 71 ? 1.097 4.801 15.943 1.00 96.69 71 LYS A C 1
ATOM 540 O O . LYS A 1 71 ? 2.177 5.202 15.502 1.00 96.69 71 LYS A O 1
ATOM 545 N N . PRO A 1 72 ? -0.041 5.499 15.777 1.00 95.75 72 PRO A N 1
ATOM 546 C CA . PRO A 1 72 ? -0.054 6.826 15.170 1.00 95.75 72 PRO A CA 1
ATOM 547 C C . PRO A 1 72 ? 0.899 7.786 15.895 1.00 95.75 72 PRO A C 1
ATOM 549 O O . PRO A 1 72 ? 0.952 7.803 17.123 1.00 95.75 72 PRO A O 1
ATOM 552 N N . GLY A 1 73 ? 1.660 8.572 15.133 1.00 95.56 73 GLY A N 1
ATOM 553 C CA . GLY A 1 73 ? 2.616 9.543 15.679 1.00 95.56 73 GLY A CA 1
ATOM 554 C C . GLY A 1 73 ? 3.929 8.954 16.206 1.00 95.56 73 GLY A C 1
ATOM 555 O O . GLY A 1 73 ? 4.745 9.699 16.742 1.00 95.56 73 GLY A O 1
ATOM 556 N N . GLN A 1 74 ? 4.168 7.645 16.063 1.00 96.69 74 GLN A N 1
ATOM 557 C CA . GLN A 1 74 ? 5.472 7.067 16.396 1.00 96.69 74 GLN A CA 1
ATOM 558 C C . GLN A 1 74 ? 6.591 7.681 15.530 1.00 96.69 74 GLN A C 1
ATOM 560 O O . GLN A 1 74 ? 6.379 7.992 14.360 1.00 96.69 74 GLN A O 1
ATOM 565 N N . ALA A 1 75 ? 7.799 7.803 16.088 1.00 97.62 75 ALA A N 1
ATOM 566 C CA . ALA A 1 75 ? 8.939 8.398 15.381 1.00 97.62 75 ALA A CA 1
ATOM 567 C C . ALA A 1 75 ? 9.387 7.583 14.152 1.00 97.62 75 ALA A C 1
ATOM 569 O O . ALA A 1 75 ? 9.883 8.139 13.177 1.00 97.62 75 ALA A O 1
ATOM 570 N N . TYR A 1 76 ? 9.221 6.258 14.198 1.00 97.69 76 TYR A N 1
ATOM 571 C CA . TYR A 1 76 ? 9.594 5.368 13.104 1.00 97.69 76 TYR A CA 1
ATOM 572 C C . TYR A 1 76 ? 8.516 5.331 12.013 1.00 97.69 76 TYR A C 1
ATOM 574 O O . TYR A 1 76 ? 7.389 4.898 12.264 1.00 97.69 76 TYR A O 1
ATOM 582 N N . VAL A 1 77 ? 8.875 5.721 10.791 1.00 98.12 77 VAL A N 1
ATOM 583 C CA . VAL A 1 77 ? 8.001 5.622 9.615 1.00 98.12 77 VAL A CA 1
ATOM 584 C C . VAL A 1 77 ? 8.222 4.261 8.944 1.00 98.12 77 VAL A C 1
ATOM 586 O O . VAL A 1 77 ? 9.320 4.031 8.439 1.00 98.12 77 VAL A O 1
ATOM 589 N N . PRO A 1 78 ? 7.227 3.354 8.943 1.00 98.25 78 PRO A N 1
ATOM 590 C CA . PRO A 1 78 ? 7.380 2.040 8.330 1.00 98.25 78 PRO A CA 1
ATOM 591 C C . PRO A 1 78 ? 7.315 2.111 6.799 1.00 98.25 78 PRO A C 1
ATOM 593 O O . PRO A 1 78 ? 6.617 2.955 6.232 1.00 98.25 78 PRO A O 1
ATOM 596 N N . CYS A 1 79 ? 7.998 1.181 6.136 1.00 98.12 79 CYS A N 1
ATOM 597 C CA . CYS A 1 79 ? 7.938 0.987 4.689 1.00 98.12 79 CYS A CA 1
ATOM 598 C C . CYS A 1 79 ? 6.619 0.329 4.258 1.00 98.12 79 CYS A C 1
ATOM 600 O O . CYS A 1 79 ? 6.078 0.664 3.204 1.00 98.12 79 CYS A O 1
ATOM 602 N N . TYR A 1 80 ? 6.095 -0.591 5.075 1.00 98.50 80 TYR A N 1
ATOM 603 C CA . TYR A 1 80 ? 4.856 -1.318 4.820 1.00 98.50 80 TYR A CA 1
ATOM 604 C C . TYR A 1 80 ? 3.927 -1.311 6.035 1.00 98.50 80 TYR A C 1
ATOM 606 O O . TYR A 1 80 ? 4.351 -1.478 7.181 1.00 98.50 80 TYR A O 1
ATOM 614 N N . PHE A 1 81 ? 2.628 -1.207 5.757 1.00 98.69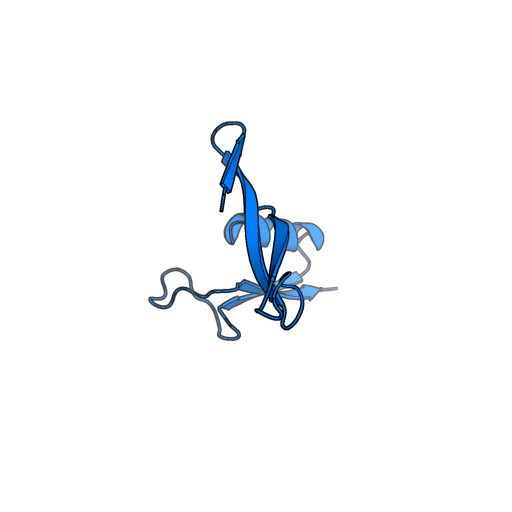 81 PHE A N 1
ATOM 615 C CA . PHE A 1 81 ? 1.566 -1.442 6.729 1.00 98.69 81 PHE A CA 1
ATOM 616 C C . PHE A 1 81 ? 0.944 -2.814 6.497 1.00 98.69 81 PHE A C 1
ATOM 618 O O . PHE A 1 81 ? 0.456 -3.114 5.410 1.00 98.69 81 PHE A O 1
ATOM 625 N N . ILE A 1 82 ? 0.945 -3.643 7.535 1.00 98.75 82 ILE A N 1
ATOM 626 C CA . ILE A 1 82 ? 0.376 -4.988 7.509 1.00 98.75 82 ILE A CA 1
ATOM 627 C C . ILE A 1 82 ? -0.900 -4.957 8.342 1.00 98.75 82 ILE A C 1
ATOM 629 O O . ILE A 1 82 ? -0.856 -4.718 9.549 1.00 98.75 82 ILE A O 1
ATOM 633 N N . HIS A 1 83 ? -2.039 -5.193 7.698 1.00 98.56 83 HIS A N 1
ATOM 634 C CA . HIS A 1 83 ? -3.330 -5.280 8.371 1.00 98.56 83 HIS A CA 1
ATOM 635 C C . HIS A 1 83 ? -3.588 -6.732 8.769 1.00 98.56 83 HIS A C 1
ATOM 637 O O . HIS A 1 83 ? -3.634 -7.613 7.913 1.00 98.56 83 HIS A O 1
ATOM 643 N N . VAL A 1 84 ? -3.777 -6.979 10.063 1.00 98.38 84 VAL A N 1
ATOM 644 C CA . VAL A 1 84 ? -4.146 -8.294 10.592 1.00 98.38 84 VAL A CA 1
ATOM 645 C C . VAL A 1 84 ? -5.602 -8.219 11.029 1.00 98.38 84 VAL A C 1
ATOM 647 O O . VAL A 1 84 ? -5.956 -7.429 11.906 1.00 98.38 84 VAL A O 1
ATOM 650 N N . LEU A 1 85 ? -6.459 -9.008 10.381 1.00 98.19 85 LEU A N 1
ATOM 651 C CA . LEU A 1 85 ? -7.888 -9.056 10.668 1.00 98.19 85 LEU A CA 1
ATOM 652 C C . LEU A 1 85 ? -8.283 -10.463 11.106 1.00 98.19 85 LEU A C 1
ATOM 654 O O . LEU A 1 85 ? -7.930 -11.448 10.459 1.00 98.19 85 LEU A O 1
ATOM 658 N N . LYS A 1 86 ? -9.060 -10.547 12.184 1.00 98.00 86 LYS A N 1
ATOM 659 C CA . LYS A 1 86 ? -9.735 -11.769 12.619 1.00 98.00 86 LYS A CA 1
ATOM 660 C C . LYS A 1 86 ? -11.235 -11.539 12.518 1.00 98.00 86 LYS A C 1
ATOM 662 O O . LYS A 1 86 ? -11.765 -10.685 13.225 1.00 98.00 86 LYS A O 1
ATOM 667 N N . ARG A 1 87 ? -11.916 -12.297 11.657 1.00 96.88 87 ARG A N 1
ATOM 668 C CA . ARG A 1 87 ? -13.382 -12.274 11.572 1.00 96.88 87 ARG A CA 1
ATOM 669 C C . ARG A 1 87 ? -13.981 -12.684 12.921 1.00 96.88 87 ARG A C 1
ATOM 671 O O . ARG A 1 87 ? -13.485 -13.620 13.548 1.00 96.88 87 ARG A O 1
ATOM 678 N N . THR A 1 88 ? -15.008 -11.971 13.359 1.00 93.44 88 THR A N 1
ATOM 679 C CA . THR A 1 88 ? -15.819 -12.335 14.526 1.00 93.44 88 THR A CA 1
ATOM 680 C C . THR A 1 88 ? -17.119 -12.962 14.038 1.00 93.44 88 THR A C 1
ATOM 682 O O . THR A 1 88 ? -17.677 -12.482 13.049 1.00 93.44 88 THR A O 1
ATOM 685 N N . ASP A 1 89 ? -17.557 -14.030 14.700 1.00 77.25 89 ASP A N 1
ATOM 686 C CA . ASP A 1 89 ? -18.812 -14.724 14.385 1.00 77.25 89 ASP A CA 1
ATOM 687 C C . ASP A 1 89 ? -20.047 -13.872 14.739 1.00 77.25 89 ASP A C 1
ATOM 689 O O . ASP A 1 89 ? -19.987 -13.133 15.751 1.00 77.25 89 ASP A O 1
#

pLDDT: mean 95.25, std 4.57, range [77.25, 98.75]

Secondary structure (DSSP, 8-state):
-EEEEETTEEEEEEEEEEEEETT-STTSSPEEEEEEEEE----HHHHHHHHHHHTTT-EEEEEEETTEE--TT-S---S-EEEEEEE--